Protein AF-A0A960UZH0-F1 (afdb_monomer_lite)

pLDDT: mean 83.38, std 17.62, range [33.91, 98.31]

Structure (mmCIF, N/CA/C/O backbone):
data_AF-A0A960UZH0-F1
#
_entry.id   AF-A0A960UZH0-F1
#
loop_
_atom_site.group_PDB
_atom_site.id
_atom_site.type_symbol
_atom_site.label_atom_id
_atom_site.label_alt_id
_atom_site.label_comp_id
_atom_site.label_asym_id
_atom_site.label_entity_id
_atom_site.label_seq_id
_atom_site.pdbx_PDB_ins_code
_atom_site.Cartn_x
_atom_site.Cartn_y
_atom_site.Cartn_z
_atom_site.occupancy
_atom_site.B_iso_or_equiv
_atom_site.auth_seq_id
_atom_site.auth_comp_id
_atom_site.auth_asym_id
_atom_site.auth_atom_id
_atom_site.pdbx_PDB_model_num
ATOM 1 N N . MET A 1 1 ? 21.613 35.626 23.646 1.00 43.41 1 MET A N 1
ATOM 2 C CA . MET A 1 1 ? 20.799 34.631 24.375 1.00 43.41 1 MET A CA 1
ATOM 3 C C . MET A 1 1 ? 19.806 34.056 23.385 1.00 43.41 1 MET A C 1
ATOM 5 O O . MET A 1 1 ? 18.728 34.607 23.227 1.00 43.41 1 MET A O 1
ATOM 9 N N . THR A 1 2 ? 20.197 33.007 22.668 1.00 41.50 2 THR A N 1
ATOM 10 C CA . THR A 1 2 ? 19.301 32.302 21.746 1.00 41.50 2 THR A CA 1
ATOM 11 C C . THR A 1 2 ? 19.386 30.845 22.151 1.00 41.50 2 THR A C 1
ATOM 13 O O . THR A 1 2 ? 20.437 30.227 22.006 1.00 41.50 2 THR A O 1
ATOM 16 N N . ALA A 1 3 ? 18.339 30.365 22.815 1.00 39.53 3 ALA A N 1
ATOM 17 C CA . ALA A 1 3 ? 18.252 28.991 23.272 1.00 39.53 3 ALA A CA 1
ATOM 18 C C . ALA A 1 3 ? 18.125 28.081 22.046 1.00 39.53 3 ALA A C 1
ATOM 20 O O . ALA A 1 3 ? 17.117 28.118 21.343 1.00 39.53 3 ALA A O 1
ATOM 21 N N . ASP A 1 4 ? 19.175 27.304 21.800 1.00 37.09 4 ASP A N 1
ATOM 22 C CA . ASP A 1 4 ? 19.175 26.156 20.904 1.00 37.09 4 ASP A CA 1
ATOM 23 C C . ASP A 1 4 ? 18.238 25.099 21.507 1.00 37.09 4 ASP A C 1
ATOM 25 O O . ASP A 1 4 ? 18.496 24.553 22.583 1.00 37.09 4 ASP A O 1
ATOM 29 N N . GLN A 1 5 ? 17.070 24.904 20.891 1.00 33.97 5 GLN A N 1
ATOM 30 C CA . GLN A 1 5 ? 16.124 23.883 21.331 1.00 33.97 5 GLN A CA 1
ATOM 31 C C . GLN A 1 5 ? 16.598 22.513 20.833 1.00 33.97 5 GLN A C 1
ATOM 33 O O . GLN A 1 5 ? 16.864 22.357 19.640 1.00 33.97 5 GLN A O 1
ATOM 38 N N . PRO A 1 6 ? 16.655 21.486 21.697 1.00 40.00 6 PRO A N 1
ATOM 39 C CA . PRO A 1 6 ? 17.128 20.177 21.290 1.00 40.00 6 PRO A CA 1
ATOM 40 C C . PRO A 1 6 ? 16.104 19.524 20.357 1.00 40.00 6 PRO A C 1
ATOM 42 O O . PRO A 1 6 ? 14.961 19.260 20.742 1.00 40.00 6 PRO A O 1
ATOM 45 N N . GLN A 1 7 ? 16.531 19.219 19.131 1.00 39.81 7 GLN A N 1
ATOM 46 C CA . GLN A 1 7 ? 15.780 18.359 18.223 1.00 39.81 7 GLN A CA 1
ATOM 47 C C . GLN A 1 7 ? 15.579 16.990 18.887 1.00 39.81 7 GLN A C 1
ATOM 49 O O . GLN A 1 7 ? 16.515 16.208 19.067 1.00 39.81 7 GLN A O 1
ATOM 54 N N . ARG A 1 8 ? 14.336 16.698 19.284 1.00 33.91 8 ARG A N 1
ATOM 55 C CA . ARG A 1 8 ? 13.939 15.396 19.824 1.00 33.91 8 ARG A CA 1
ATOM 56 C C . ARG A 1 8 ? 14.065 14.341 18.724 1.00 33.91 8 ARG A C 1
ATOM 58 O O . ARG A 1 8 ? 13.187 14.226 17.873 1.00 33.91 8 ARG A O 1
ATOM 65 N N . LYS A 1 9 ? 15.132 13.540 18.765 1.00 38.03 9 LYS A N 1
ATOM 66 C CA . LYS A 1 9 ? 15.231 12.292 17.997 1.00 38.03 9 LYS A CA 1
ATOM 67 C C . LYS A 1 9 ? 14.101 11.365 18.456 1.00 38.03 9 LYS A C 1
ATOM 69 O O . LYS A 1 9 ? 14.156 10.826 19.560 1.00 38.03 9 LYS A O 1
ATOM 74 N N . ARG A 1 10 ? 13.048 11.224 17.642 1.00 45.00 10 ARG A N 1
ATOM 75 C CA . ARG A 1 10 ? 12.013 10.200 17.846 1.00 45.00 10 ARG A CA 1
ATOM 76 C C . ARG A 1 10 ? 12.710 8.837 17.805 1.00 45.00 10 ARG A C 1
ATOM 78 O O . ARG A 1 10 ? 13.425 8.548 16.849 1.00 45.00 10 ARG A O 1
ATOM 85 N N . GLY A 1 11 ? 12.567 8.049 18.872 1.00 36.97 11 GLY A N 1
ATOM 86 C CA . GLY A 1 11 ? 13.117 6.695 18.934 1.00 36.97 11 GLY A CA 1
ATOM 87 C C . GLY A 1 11 ? 12.605 5.870 17.755 1.00 36.97 11 GLY A C 1
ATOM 88 O O . GLY A 1 11 ? 11.433 5.978 17.401 1.00 36.97 11 GLY A O 1
ATOM 89 N N . HIS A 1 12 ? 13.487 5.088 17.133 1.00 43.69 12 HIS A N 1
ATOM 90 C CA . HIS A 1 12 ? 13.113 4.114 16.110 1.00 43.69 12 HIS A CA 1
ATOM 91 C C . HIS A 1 12 ? 12.065 3.168 16.723 1.00 43.69 12 HIS A C 1
ATOM 93 O O . HIS A 1 12 ? 12.412 2.322 17.548 1.00 43.69 12 HIS A O 1
ATOM 99 N N . LYS A 1 13 ? 10.779 3.334 16.378 1.00 52.09 13 LYS A N 1
ATOM 100 C CA . LYS A 1 13 ? 9.775 2.291 16.624 1.00 52.09 13 LYS A CA 1
ATOM 101 C C . LYS A 1 13 ? 10.265 1.055 15.867 1.00 52.09 13 LYS A C 1
ATOM 103 O O . LYS A 1 13 ? 10.629 1.157 14.697 1.00 52.09 13 LYS A O 1
ATOM 108 N N . SER A 1 14 ? 10.325 -0.094 16.534 1.00 54.59 14 SER A N 1
ATOM 109 C CA . SER A 1 14 ? 10.592 -1.361 15.857 1.00 54.59 14 SER A CA 1
ATOM 110 C C . SER A 1 14 ? 9.493 -1.584 14.818 1.00 54.59 14 SER A C 1
ATOM 112 O O . SER A 1 14 ? 8.329 -1.712 15.192 1.00 54.59 14 SER A O 1
ATOM 114 N N . SER A 1 15 ? 9.873 -1.583 13.541 1.00 64.31 15 SER A N 1
ATOM 115 C CA . SER A 1 15 ? 9.007 -1.890 12.397 1.00 64.31 15 SER A CA 1
ATOM 116 C C . SER A 1 15 ? 8.200 -3.168 12.659 1.00 64.31 15 SER A C 1
ATOM 118 O O . SER A 1 15 ? 8.762 -4.139 13.181 1.00 64.31 15 SER A O 1
ATOM 120 N N . HIS A 1 16 ? 6.908 -3.189 12.320 1.00 77.56 16 HIS A N 1
ATOM 121 C CA . HIS A 1 16 ? 6.065 -4.373 12.493 1.00 77.56 16 HIS A CA 1
ATOM 122 C C . HIS A 1 16 ? 6.693 -5.616 11.816 1.00 77.56 16 HIS A C 1
ATOM 124 O O . HIS A 1 16 ? 7.330 -5.505 10.766 1.00 77.56 16 HIS A O 1
ATOM 130 N N . PRO A 1 17 ? 6.514 -6.846 12.338 1.00 79.38 17 PRO A N 1
ATOM 131 C CA . PRO A 1 17 ? 7.153 -8.041 11.768 1.00 79.38 17 PRO A CA 1
ATOM 132 C C . PRO A 1 17 ? 6.900 -8.269 10.265 1.00 79.38 17 PRO A C 1
ATOM 134 O O . PRO A 1 17 ? 7.726 -8.895 9.590 1.00 79.38 17 PRO A O 1
ATOM 137 N N . LEU A 1 18 ? 5.785 -7.742 9.747 1.00 86.94 18 LEU A N 1
ATOM 138 C CA . LEU A 1 18 ? 5.340 -7.856 8.353 1.00 86.94 18 LEU A CA 1
ATOM 139 C C . LEU A 1 18 ? 5.730 -6.667 7.452 1.00 86.94 18 LEU A C 1
ATOM 141 O O . LEU A 1 18 ? 5.436 -6.716 6.260 1.00 86.94 18 LEU A O 1
ATOM 145 N N . SER A 1 19 ? 6.426 -5.634 7.948 1.00 86.94 19 SER A N 1
ATOM 146 C CA . SER A 1 19 ? 6.773 -4.449 7.135 1.00 86.94 19 SER A CA 1
ATOM 147 C C . SER A 1 19 ? 7.547 -4.812 5.867 1.00 86.94 19 SER A C 1
ATOM 149 O O . SER A 1 19 ? 7.258 -4.303 4.788 1.00 86.94 19 SER A O 1
ATOM 151 N N . HIS A 1 20 ? 8.487 -5.756 5.970 1.00 88.94 20 HIS A N 1
ATOM 152 C CA . HIS A 1 20 ? 9.263 -6.201 4.812 1.00 88.94 20 HIS A CA 1
ATOM 153 C C . HIS A 1 20 ? 8.398 -6.932 3.770 1.00 88.94 20 HIS A C 1
ATOM 155 O O . HIS A 1 20 ? 8.618 -6.790 2.571 1.00 88.94 20 HIS A O 1
ATOM 161 N N . ALA A 1 21 ? 7.362 -7.661 4.204 1.00 91.62 21 ALA A N 1
ATOM 162 C CA . ALA A 1 21 ? 6.420 -8.299 3.288 1.00 91.62 21 ALA A CA 1
ATOM 163 C C . ALA A 1 21 ? 5.577 -7.259 2.527 1.00 91.62 21 ALA A C 1
ATOM 165 O O . ALA A 1 21 ? 5.408 -7.384 1.314 1.00 91.62 21 ALA A O 1
ATOM 166 N N . ARG A 1 22 ? 5.114 -6.201 3.210 1.00 94.38 22 ARG A N 1
ATOM 167 C CA . ARG A 1 22 ? 4.388 -5.074 2.590 1.00 94.38 22 ARG A CA 1
ATOM 168 C C . ARG A 1 22 ? 5.249 -4.323 1.580 1.00 94.38 22 ARG A C 1
ATOM 170 O O . ARG A 1 22 ? 4.782 -3.991 0.494 1.00 94.38 22 ARG A O 1
ATOM 177 N N . GLU A 1 23 ? 6.521 -4.109 1.907 1.00 93.38 23 GLU A N 1
ATOM 178 C CA . GLU A 1 23 ? 7.495 -3.490 1.005 1.00 93.38 23 GLU A CA 1
ATOM 179 C C . GLU A 1 23 ? 7.655 -4.292 -0.295 1.00 93.38 23 GLU A C 1
ATOM 181 O O . GLU A 1 23 ? 7.555 -3.732 -1.388 1.00 93.38 23 GLU A O 1
ATOM 186 N N . ILE A 1 24 ? 7.826 -5.613 -0.194 1.00 92.12 24 ILE A N 1
ATOM 187 C CA . ILE A 1 24 ? 7.939 -6.496 -1.363 1.00 92.12 24 ILE A CA 1
ATOM 188 C C . ILE A 1 24 ? 6.629 -6.556 -2.158 1.00 92.12 24 ILE A C 1
ATOM 190 O O . ILE A 1 24 ? 6.657 -6.546 -3.395 1.00 92.12 24 ILE A O 1
ATOM 194 N N . ALA A 1 25 ? 5.477 -6.566 -1.483 1.00 94.25 25 ALA A N 1
ATOM 195 C CA . ALA A 1 25 ? 4.178 -6.524 -2.146 1.00 94.25 25 ALA A CA 1
ATOM 196 C C . ALA A 1 25 ? 3.993 -5.228 -2.950 1.00 94.25 25 ALA A C 1
ATOM 198 O O . ALA A 1 25 ? 3.618 -5.272 -4.125 1.00 94.25 25 ALA A O 1
ATOM 199 N N . MET A 1 26 ? 4.342 -4.083 -2.359 1.00 95.12 26 MET A N 1
ATOM 200 C CA . MET A 1 26 ? 4.327 -2.789 -3.036 1.00 95.12 26 MET A CA 1
ATOM 201 C C . MET A 1 26 ? 5.225 -2.801 -4.276 1.00 95.12 26 MET A C 1
ATOM 203 O O . MET A 1 26 ? 4.768 -2.428 -5.358 1.00 95.12 26 MET A O 1
ATOM 207 N N . GLN A 1 27 ? 6.474 -3.265 -4.152 1.00 92.19 27 GLN A N 1
ATOM 208 C CA . GLN A 1 27 ? 7.415 -3.270 -5.276 1.00 92.19 27 GLN A CA 1
ATOM 209 C C . GLN A 1 27 ? 6.877 -4.121 -6.427 1.00 92.19 27 GLN A C 1
ATOM 211 O O . GLN A 1 27 ? 6.943 -3.724 -7.588 1.00 92.19 27 GLN A O 1
ATOM 216 N N . SER A 1 28 ? 6.286 -5.267 -6.099 1.00 92.25 28 SER A N 1
ATOM 217 C CA . SER A 1 28 ? 5.689 -6.194 -7.061 1.00 92.25 28 SER A CA 1
ATOM 218 C C . SER A 1 28 ? 4.509 -5.574 -7.809 1.00 92.25 28 SER A C 1
ATOM 220 O O . SER A 1 28 ? 4.476 -5.596 -9.039 1.00 92.25 28 SER A O 1
ATOM 222 N N . LEU A 1 29 ? 3.573 -4.956 -7.086 1.00 93.19 29 LEU A N 1
ATOM 223 C CA . LEU A 1 29 ? 2.421 -4.265 -7.671 1.00 93.19 29 LEU A CA 1
ATOM 224 C C . LEU A 1 29 ? 2.843 -3.065 -8.531 1.00 93.19 29 LEU A C 1
ATOM 226 O O . LEU A 1 29 ? 2.283 -2.847 -9.605 1.00 93.19 29 LEU A O 1
ATOM 230 N N . TYR A 1 30 ? 3.881 -2.335 -8.118 1.00 91.31 30 TYR A N 1
ATOM 231 C CA . TYR A 1 30 ? 4.458 -1.259 -8.920 1.00 91.31 30 TYR A CA 1
ATOM 232 C C . TYR A 1 30 ? 5.015 -1.776 -10.257 1.00 91.31 30 TYR A C 1
ATOM 234 O O . TYR A 1 30 ? 4.777 -1.166 -11.302 1.00 91.31 30 TYR A O 1
ATOM 242 N N . GLN A 1 31 ? 5.714 -2.921 -10.261 1.00 88.81 31 GLN A N 1
ATOM 243 C CA . GLN A 1 31 ? 6.199 -3.537 -11.504 1.00 88.81 31 GLN A CA 1
ATOM 244 C C . GLN A 1 31 ? 5.047 -3.972 -12.422 1.00 88.81 31 GLN A C 1
ATOM 246 O O . GLN A 1 31 ? 5.154 -3.796 -13.636 1.00 88.81 31 GLN A O 1
ATOM 251 N N . LEU A 1 32 ? 3.949 -4.499 -11.866 1.00 89.12 32 LEU A N 1
ATOM 252 C CA . LEU A 1 32 ? 2.754 -4.843 -12.646 1.00 89.12 32 LEU A CA 1
ATOM 253 C C . LEU A 1 32 ? 2.153 -3.614 -13.333 1.00 89.12 32 LEU A C 1
ATOM 255 O O . LEU A 1 32 ? 1.780 -3.688 -14.501 1.00 89.12 32 LEU A O 1
ATOM 259 N N . GLU A 1 33 ? 2.084 -2.478 -12.633 1.00 87.62 33 GLU A N 1
ATOM 260 C CA . GLU A 1 33 ? 1.471 -1.263 -13.175 1.00 87.62 33 GLU A CA 1
ATOM 261 C C . GLU A 1 33 ? 2.372 -0.531 -14.182 1.00 87.62 33 GLU A C 1
ATOM 263 O O . GLU A 1 33 ? 1.882 -0.100 -15.222 1.00 87.62 33 GLU A O 1
ATOM 268 N N . ILE A 1 34 ? 3.675 -0.402 -13.909 1.00 86.69 34 ILE A N 1
ATOM 269 C CA . ILE A 1 34 ? 4.594 0.367 -14.768 1.00 86.69 34 ILE A CA 1
ATOM 270 C C . ILE A 1 34 ? 5.107 -0.437 -15.956 1.00 86.69 34 ILE A C 1
ATOM 272 O O . ILE A 1 34 ? 5.171 0.080 -17.069 1.00 86.69 34 ILE A O 1
ATOM 276 N N . LYS A 1 35 ? 5.529 -1.683 -15.727 1.00 76.12 35 LYS A N 1
ATOM 277 C CA . LYS A 1 35 ? 6.182 -2.491 -16.765 1.00 76.12 35 LYS A CA 1
ATOM 278 C C . LYS A 1 35 ? 5.211 -3.390 -17.523 1.00 76.12 35 LYS A C 1
ATOM 280 O O . LYS A 1 35 ? 5.646 -4.119 -18.408 1.00 76.12 35 LYS A O 1
ATOM 285 N N . ALA A 1 36 ? 3.922 -3.349 -17.170 1.00 74.31 36 ALA A N 1
ATOM 286 C CA . ALA A 1 36 ? 2.881 -4.207 -17.731 1.00 74.31 36 ALA A CA 1
ATOM 287 C C . ALA A 1 36 ? 3.253 -5.705 -17.699 1.00 74.31 36 ALA A C 1
ATOM 289 O O . ALA A 1 36 ? 2.860 -6.474 -18.578 1.00 74.31 36 ALA A O 1
ATOM 290 N N . HIS A 1 37 ? 4.028 -6.119 -16.688 1.00 80.50 37 HIS A N 1
ATOM 291 C CA . HIS A 1 37 ? 4.358 -7.525 -16.482 1.00 80.50 37 HIS A CA 1
ATOM 292 C C . HIS A 1 37 ? 3.098 -8.333 -16.185 1.00 80.50 37 HIS A C 1
ATOM 294 O O . HIS A 1 37 ? 2.132 -7.838 -15.600 1.00 80.50 37 HIS A O 1
ATOM 300 N N . LYS A 1 38 ? 3.129 -9.617 -16.541 1.00 85.62 38 LYS A N 1
ATOM 301 C CA . LYS A 1 38 ? 2.091 -10.551 -16.103 1.00 85.62 38 LYS A CA 1
ATOM 302 C C . LYS A 1 38 ? 2.298 -10.898 -14.632 1.00 85.62 38 LYS A C 1
ATOM 304 O O . LYS A 1 38 ? 3.432 -11.020 -14.173 1.00 85.62 38 LYS A O 1
ATOM 309 N N . MET A 1 39 ? 1.199 -11.134 -13.918 1.00 85.69 39 MET A N 1
ATOM 310 C CA . MET A 1 39 ? 1.218 -11.559 -12.512 1.00 85.69 39 MET A CA 1
ATOM 311 C C . MET A 1 39 ? 2.191 -12.724 -12.272 1.00 85.69 39 MET A C 1
ATOM 313 O O . MET A 1 39 ? 3.045 -12.650 -11.391 1.00 85.69 39 MET A O 1
ATOM 317 N N . ASP A 1 40 ? 2.129 -13.754 -13.117 1.00 84.88 40 ASP A N 1
ATOM 318 C CA . ASP A 1 40 ? 2.988 -14.937 -13.004 1.00 84.88 40 ASP A CA 1
ATOM 319 C C . ASP A 1 40 ? 4.479 -14.633 -13.171 1.00 84.88 40 ASP A C 1
ATOM 321 O O . ASP A 1 40 ? 5.310 -15.322 -12.586 1.00 84.88 40 ASP A O 1
ATOM 325 N N . GLU A 1 41 ? 4.837 -13.620 -13.963 1.00 84.44 41 GLU A N 1
ATOM 326 C CA . GLU A 1 41 ? 6.231 -13.192 -14.116 1.00 84.44 41 GLU A CA 1
ATOM 327 C C . GLU A 1 41 ? 6.713 -12.519 -12.832 1.00 84.44 41 GLU A C 1
ATOM 329 O O . GLU A 1 41 ? 7.778 -12.860 -12.318 1.00 84.44 41 GLU A O 1
ATOM 334 N N . VAL A 1 42 ? 5.890 -11.631 -12.266 1.00 83.88 42 VAL A N 1
ATOM 335 C CA . VAL A 1 42 ? 6.234 -10.891 -11.049 1.00 83.88 42 VAL A CA 1
ATOM 336 C C . VAL A 1 42 ? 6.407 -11.813 -9.848 1.00 83.88 42 VAL A C 1
ATOM 338 O O . VAL A 1 42 ? 7.383 -11.693 -9.109 1.00 83.88 42 VAL A O 1
ATOM 341 N N . LEU A 1 43 ? 5.514 -12.790 -9.687 1.00 81.50 43 LEU A N 1
ATOM 342 C CA . LEU A 1 43 ? 5.585 -13.758 -8.589 1.00 81.50 43 LEU A CA 1
ATOM 343 C C . LEU A 1 43 ? 6.780 -14.723 -8.702 1.00 81.50 43 LEU A C 1
ATOM 345 O O . LEU A 1 43 ? 7.154 -15.359 -7.714 1.00 81.50 43 LEU A O 1
ATOM 349 N N . ARG A 1 44 ? 7.395 -14.836 -9.886 1.00 81.81 44 ARG A N 1
ATOM 350 C CA . ARG A 1 44 ? 8.595 -15.654 -10.126 1.00 81.81 44 ARG A CA 1
ATOM 351 C C . ARG A 1 44 ? 9.901 -14.891 -9.925 1.00 81.81 44 ARG A C 1
ATOM 353 O O . ARG A 1 44 ? 10.962 -15.512 -9.982 1.00 81.81 44 ARG A O 1
ATOM 360 N N . PHE A 1 45 ? 9.863 -13.579 -9.694 1.00 78.62 45 PHE A N 1
ATOM 361 C CA . PHE A 1 45 ? 11.087 -12.806 -9.531 1.00 78.62 45 PHE A CA 1
ATOM 362 C C . PHE A 1 45 ? 11.892 -13.227 -8.297 1.00 78.62 45 PHE A C 1
ATOM 364 O O . PHE A 1 45 ? 11.355 -13.555 -7.238 1.00 78.62 45 PHE A O 1
ATOM 371 N N . GLY A 1 46 ? 13.220 -13.218 -8.451 1.00 67.00 46 GLY A N 1
ATOM 372 C CA . GLY A 1 46 ? 14.159 -13.675 -7.426 1.00 67.00 46 GLY A CA 1
ATOM 373 C C . GLY A 1 46 ? 14.068 -12.873 -6.130 1.00 67.00 46 GLY A C 1
ATOM 374 O O . GLY A 1 46 ? 14.105 -13.468 -5.062 1.00 67.00 46 GLY A O 1
ATOM 375 N N . TRP A 1 47 ? 13.837 -11.560 -6.209 1.00 69.44 47 TRP A N 1
ATOM 376 C CA . TRP A 1 47 ? 13.719 -10.686 -5.034 1.00 69.44 47 TRP A CA 1
ATOM 377 C C . TRP A 1 47 ? 12.479 -10.962 -4.177 1.00 69.44 47 TRP A C 1
ATOM 379 O O . TRP A 1 47 ? 12.460 -10.622 -3.004 1.00 69.44 47 TRP A O 1
ATOM 389 N N . LEU A 1 48 ? 11.445 -11.604 -4.734 1.00 70.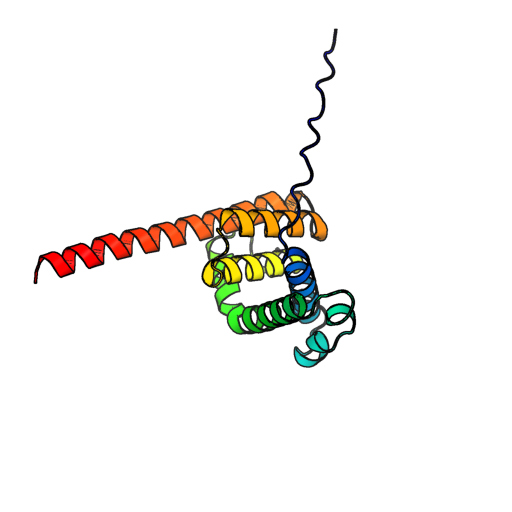25 48 LEU A N 1
ATOM 390 C CA . LEU A 1 48 ? 10.292 -12.055 -3.950 1.00 70.25 48 LEU A CA 1
ATOM 391 C C . LEU A 1 48 ? 10.623 -13.309 -3.123 1.00 70.25 48 LEU A C 1
ATOM 393 O O . LEU A 1 48 ? 9.883 -13.687 -2.219 1.00 70.25 48 LEU A O 1
ATOM 397 N N . ASN A 1 49 ? 11.707 -13.997 -3.491 1.00 66.69 49 ASN A N 1
ATOM 398 C CA . ASN A 1 49 ? 12.131 -15.280 -2.944 1.00 66.69 49 ASN A CA 1
ATOM 399 C C . ASN A 1 49 ? 13.439 -15.198 -2.144 1.00 66.69 49 ASN A C 1
ATOM 401 O O . ASN A 1 49 ? 13.734 -16.136 -1.406 1.00 66.69 49 ASN A O 1
ATOM 405 N N . GLN A 1 50 ? 14.203 -14.118 -2.300 1.00 65.94 50 GLN A N 1
ATOM 406 C CA . GLN A 1 50 ? 15.440 -13.838 -1.579 1.00 65.94 50 GLN A CA 1
ATOM 407 C C . GLN A 1 50 ? 15.119 -13.038 -0.307 1.00 65.94 50 GLN A C 1
ATOM 409 O O . GLN A 1 50 ? 14.238 -12.185 -0.315 1.00 65.94 50 GLN A O 1
ATOM 414 N N . ASP A 1 51 ? 15.806 -13.359 0.790 1.00 68.50 51 ASP A N 1
ATOM 415 C CA . ASP A 1 51 ? 15.824 -12.602 2.056 1.00 68.50 51 ASP A CA 1
ATOM 416 C C . ASP A 1 51 ? 14.514 -12.521 2.872 1.00 68.50 51 ASP A C 1
ATOM 418 O O . ASP A 1 51 ? 14.435 -11.802 3.870 1.00 68.50 51 ASP A O 1
ATOM 422 N N . LEU A 1 52 ? 13.500 -13.322 2.526 1.00 76.12 52 LEU A N 1
ATOM 423 C CA . LEU A 1 52 ? 12.251 -13.443 3.284 1.00 76.12 52 LEU A CA 1
ATOM 424 C C . LEU A 1 52 ? 12.071 -14.838 3.890 1.00 76.12 52 LEU A C 1
ATOM 426 O O . LEU A 1 52 ? 12.105 -15.851 3.188 1.00 76.12 52 LEU A O 1
ATOM 430 N N . GLU A 1 53 ? 11.747 -14.870 5.184 1.00 86.81 53 GLU A N 1
ATOM 431 C CA . GLU A 1 53 ? 11.182 -16.055 5.835 1.00 86.81 53 GLU A CA 1
ATOM 432 C C . GLU A 1 53 ? 9.925 -16.540 5.083 1.00 86.81 53 GLU A C 1
ATOM 434 O O . GLU A 1 53 ? 9.130 -15.699 4.636 1.00 86.81 53 GLU A O 1
ATOM 439 N N . PRO A 1 54 ? 9.684 -17.863 4.973 1.00 86.44 54 PRO A N 1
ATOM 440 C CA . PRO A 1 54 ? 8.591 -18.418 4.172 1.00 86.44 54 PRO A CA 1
ATOM 441 C C . PRO A 1 54 ? 7.225 -17.771 4.429 1.00 86.44 54 PRO A C 1
ATOM 443 O O . PRO A 1 54 ? 6.565 -17.362 3.480 1.00 86.44 54 PRO A O 1
ATOM 446 N N . ALA A 1 55 ? 6.852 -17.570 5.697 1.00 87.69 55 ALA A N 1
ATOM 447 C CA . ALA A 1 55 ? 5.571 -16.963 6.065 1.00 87.69 55 ALA A CA 1
ATOM 448 C C . ALA A 1 55 ? 5.422 -15.514 5.565 1.00 87.69 55 ALA A C 1
ATOM 450 O O . ALA A 1 55 ? 4.357 -15.119 5.094 1.00 87.69 55 ALA A O 1
ATOM 451 N N . LYS A 1 56 ? 6.495 -14.713 5.619 1.00 88.81 56 LYS A N 1
ATOM 452 C CA . LYS A 1 56 ? 6.471 -13.322 5.137 1.00 88.81 56 LYS A CA 1
ATOM 453 C C . LYS A 1 56 ? 6.367 -13.266 3.618 1.00 88.81 56 LYS A C 1
ATOM 455 O O . LYS A 1 56 ? 5.684 -12.403 3.074 1.00 88.81 56 LYS A O 1
ATOM 460 N N . ARG A 1 57 ? 7.027 -14.200 2.934 1.00 89.06 57 ARG A N 1
ATOM 461 C CA . ARG A 1 57 ? 6.922 -14.355 1.483 1.00 89.06 57 ARG A CA 1
ATOM 462 C C . ARG A 1 57 ? 5.512 -14.754 1.062 1.00 89.06 57 ARG A C 1
ATOM 464 O O . ARG A 1 57 ? 4.991 -14.183 0.109 1.00 89.06 57 ARG A O 1
ATOM 471 N N . ASP A 1 58 ? 4.896 -15.699 1.762 1.00 90.56 58 ASP A N 1
ATOM 472 C CA . ASP A 1 58 ? 3.531 -16.134 1.461 1.00 90.56 58 ASP A CA 1
ATOM 473 C C . ASP A 1 58 ? 2.533 -14.995 1.692 1.00 90.56 58 ASP A C 1
ATOM 475 O O . ASP A 1 58 ? 1.677 -14.746 0.844 1.00 90.56 58 ASP A O 1
ATOM 479 N N . TYR A 1 59 ? 2.723 -14.212 2.758 1.00 92.19 59 TYR A N 1
ATOM 480 C CA . TYR A 1 59 ? 1.937 -13.004 3.005 1.00 92.19 59 TYR A CA 1
ATOM 481 C C . TYR A 1 59 ? 2.128 -11.935 1.916 1.00 92.19 59 TYR A C 1
ATOM 483 O O . TYR A 1 59 ? 1.154 -11.382 1.411 1.00 92.19 59 TYR A O 1
ATOM 491 N N . ALA A 1 60 ? 3.363 -11.684 1.468 1.00 92.50 60 ALA A N 1
ATOM 492 C CA . ALA A 1 60 ? 3.615 -10.761 0.361 1.00 92.50 60 ALA A CA 1
ATOM 493 C C . ALA A 1 60 ? 2.912 -11.217 -0.932 1.00 92.50 60 ALA A C 1
ATOM 495 O O . ALA A 1 60 ? 2.287 -10.407 -1.615 1.00 92.50 60 ALA A O 1
ATOM 496 N N . ARG A 1 61 ? 2.963 -12.518 -1.259 1.00 92.56 61 ARG A N 1
ATOM 497 C CA . ARG A 1 61 ? 2.250 -13.087 -2.420 1.00 92.56 61 ARG A CA 1
ATOM 498 C C . ARG A 1 61 ? 0.743 -12.918 -2.293 1.00 92.56 61 ARG A C 1
ATOM 500 O O . ARG A 1 61 ? 0.105 -12.523 -3.267 1.00 92.56 61 ARG A O 1
ATOM 507 N N . TYR A 1 62 ? 0.203 -13.190 -1.107 1.00 94.25 62 TYR A N 1
ATOM 508 C CA . TYR A 1 62 ? -1.207 -12.992 -0.800 1.00 94.25 62 TYR A CA 1
ATOM 509 C C . TYR A 1 62 ? -1.628 -11.543 -1.069 1.00 94.25 62 TYR A C 1
ATOM 511 O O . TYR A 1 62 ? -2.538 -11.320 -1.866 1.00 94.25 62 TYR A O 1
ATOM 519 N N . LEU A 1 63 ? -0.905 -10.560 -0.519 1.00 95.69 63 LEU A N 1
ATOM 520 C CA . LEU A 1 63 ? -1.188 -9.140 -0.747 1.00 95.69 63 LEU A CA 1
ATOM 521 C C . LEU A 1 63 ? -1.170 -8.777 -2.236 1.00 95.69 63 LEU A C 1
ATOM 523 O O . LEU A 1 63 ? -2.103 -8.146 -2.728 1.00 95.69 63 LEU A O 1
ATOM 527 N N . VAL A 1 64 ? -0.145 -9.205 -2.980 1.00 94.81 64 VAL A N 1
ATOM 528 C CA . VAL A 1 64 ? -0.033 -8.916 -4.421 1.00 94.81 64 VAL A CA 1
ATOM 529 C C . VAL A 1 64 ? -1.229 -9.474 -5.193 1.00 94.81 64 VAL A C 1
ATOM 531 O O . VAL A 1 64 ? -1.811 -8.779 -6.027 1.00 94.81 64 VAL A O 1
ATOM 534 N N . GLN A 1 65 ? -1.609 -10.722 -4.919 1.00 94.62 65 GLN A N 1
ATOM 535 C CA . GLN A 1 65 ? -2.726 -11.376 -5.594 1.00 94.62 65 GLN A CA 1
ATOM 536 C C . GLN A 1 65 ? -4.051 -10.689 -5.267 1.00 94.62 65 GLN A C 1
ATOM 538 O O . GLN A 1 65 ? -4.785 -10.317 -6.185 1.00 94.62 65 GLN A O 1
ATOM 543 N N . GLN A 1 66 ? -4.335 -10.482 -3.981 1.00 97.25 66 GLN A N 1
ATOM 544 C CA . GLN A 1 66 ? -5.611 -9.936 -3.536 1.00 97.25 66 GLN A CA 1
ATOM 545 C C . GLN A 1 66 ? -5.789 -8.475 -3.937 1.00 97.25 66 GLN A C 1
ATOM 547 O O . GLN A 1 66 ? -6.846 -8.106 -4.447 1.00 97.25 66 GLN A O 1
ATOM 552 N N . VAL A 1 67 ? -4.754 -7.643 -3.805 1.00 97.00 67 VAL A N 1
ATOM 553 C CA . VAL A 1 67 ? -4.832 -6.242 -4.234 1.00 97.00 67 VAL A CA 1
ATOM 554 C C . VAL A 1 67 ? -5.017 -6.134 -5.743 1.00 97.00 67 VAL A C 1
ATOM 556 O O . VAL A 1 67 ? -5.804 -5.312 -6.208 1.00 97.00 67 VAL A O 1
ATOM 559 N N . ASN A 1 68 ? -4.342 -6.974 -6.532 1.00 95.00 68 ASN A N 1
ATOM 560 C CA . ASN A 1 68 ? -4.531 -6.964 -7.980 1.00 95.00 68 ASN A CA 1
ATOM 561 C C . ASN A 1 68 ? -5.939 -7.430 -8.387 1.00 95.00 68 ASN A C 1
ATOM 563 O O . ASN A 1 68 ? -6.534 -6.840 -9.286 1.00 95.00 68 ASN A O 1
ATOM 567 N N . GLN A 1 69 ? -6.485 -8.452 -7.719 1.00 96.00 69 GLN 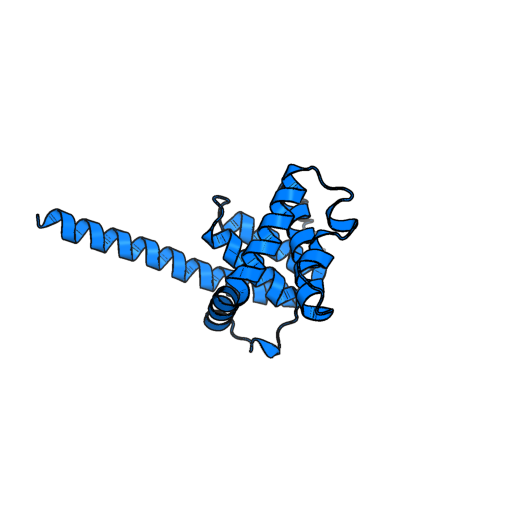A N 1
ATOM 568 C CA . GLN A 1 69 ? -7.856 -8.929 -7.947 1.00 96.00 69 GLN A CA 1
ATOM 569 C C . GLN A 1 69 ? -8.901 -7.864 -7.588 1.00 96.00 69 GLN A C 1
ATOM 571 O O . GLN A 1 69 ? -9.863 -7.673 -8.328 1.00 96.00 69 GLN A O 1
ATOM 576 N N . ASN A 1 70 ? -8.678 -7.118 -6.504 1.00 96.88 70 ASN A N 1
ATOM 577 C CA . ASN A 1 70 ? -9.604 -6.102 -5.998 1.00 96.88 70 ASN A CA 1
ATOM 578 C C . ASN A 1 70 ? -9.297 -4.680 -6.496 1.00 96.88 70 ASN A C 1
ATOM 580 O O . ASN A 1 70 ? -9.913 -3.716 -6.040 1.00 96.88 70 ASN A O 1
ATOM 584 N N . ARG A 1 71 ? -8.371 -4.523 -7.452 1.00 95.19 71 ARG A N 1
ATOM 585 C CA . ARG A 1 71 ? -7.834 -3.221 -7.885 1.00 95.19 71 ARG A CA 1
ATOM 586 C C . ARG A 1 71 ? -8.920 -2.196 -8.206 1.00 95.19 71 ARG A C 1
ATOM 588 O O . ARG A 1 71 ? -8.820 -1.054 -7.777 1.00 95.19 71 ARG A O 1
ATOM 595 N N . GLY A 1 72 ? -9.955 -2.600 -8.944 1.00 95.94 72 GLY A N 1
ATOM 596 C CA . GLY A 1 72 ? -11.053 -1.708 -9.325 1.00 95.94 72 GLY A CA 1
ATOM 597 C C . GLY A 1 72 ? -11.833 -1.165 -8.124 1.00 95.94 72 GLY A C 1
ATOM 598 O O . GLY A 1 72 ? -12.078 0.037 -8.055 1.00 95.94 72 GLY A O 1
ATOM 599 N N . ALA A 1 73 ? -12.174 -2.028 -7.163 1.00 97.06 73 ALA A N 1
ATOM 600 C CA . ALA A 1 73 ? -12.891 -1.635 -5.950 1.00 97.06 73 ALA A CA 1
ATOM 601 C C . ALA A 1 73 ? -12.028 -0.732 -5.055 1.00 97.06 73 ALA A C 1
ATOM 603 O O . ALA A 1 73 ? -12.490 0.312 -4.597 1.00 97.06 73 ALA A O 1
ATOM 604 N N . LEU A 1 74 ? -10.749 -1.080 -4.889 1.00 97.50 74 LEU A N 1
ATOM 605 C CA . LEU A 1 74 ? -9.788 -0.272 -4.135 1.00 97.50 74 LEU A CA 1
ATOM 606 C C . LEU A 1 74 ? -9.589 1.109 -4.779 1.00 97.50 74 LEU A C 1
ATOM 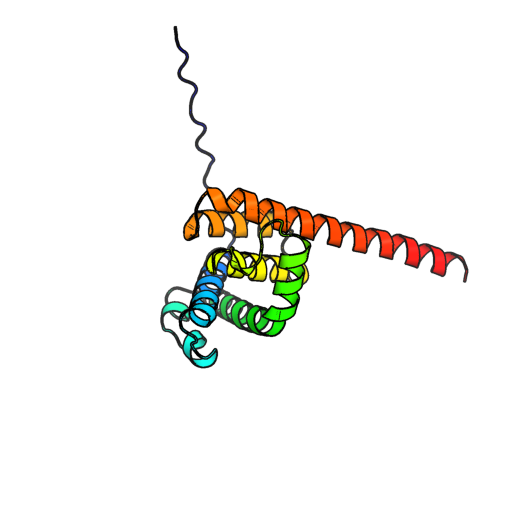608 O O . LEU A 1 74 ? -9.536 2.118 -4.084 1.00 97.50 74 LEU A O 1
ATOM 612 N N . ASP A 1 75 ? -9.550 1.186 -6.111 1.00 96.88 75 ASP A N 1
ATOM 613 C CA . ASP A 1 75 ? -9.422 2.458 -6.827 1.00 96.88 75 ASP A CA 1
ATOM 614 C C . ASP A 1 75 ? -10.646 3.354 -6.657 1.00 96.88 75 ASP A C 1
ATOM 616 O O . ASP A 1 75 ? -10.504 4.576 -6.607 1.00 96.88 75 ASP A O 1
ATOM 620 N N . VAL A 1 76 ? -11.842 2.768 -6.572 1.00 96.25 76 VAL A N 1
ATOM 621 C CA . VAL A 1 76 ? -13.066 3.507 -6.244 1.00 96.25 76 VAL A CA 1
ATOM 622 C C . VAL A 1 76 ? -12.990 4.042 -4.818 1.00 96.25 76 VAL A C 1
ATOM 624 O O . VAL A 1 76 ? -13.175 5.243 -4.636 1.00 96.25 76 VAL A O 1
ATOM 627 N N . ALA A 1 77 ? -12.631 3.206 -3.839 1.00 95.81 77 ALA A N 1
ATOM 628 C CA . ALA A 1 77 ? -12.480 3.634 -2.447 1.00 95.81 77 ALA A CA 1
ATOM 629 C C . ALA A 1 77 ? -11.482 4.800 -2.316 1.00 95.81 77 ALA A C 1
ATOM 631 O O . ALA A 1 77 ? -11.788 5.825 -1.711 1.00 95.81 77 ALA A O 1
ATOM 632 N N . ILE A 1 78 ? -10.323 4.712 -2.977 1.00 96.62 78 ILE A N 1
ATOM 633 C CA . ILE A 1 78 ? -9.332 5.800 -2.989 1.00 96.62 78 ILE A CA 1
ATOM 634 C C . ILE A 1 78 ? -9.927 7.085 -3.570 1.00 96.62 78 ILE A C 1
ATOM 636 O O . ILE A 1 78 ? -9.748 8.156 -2.996 1.00 96.62 78 ILE A O 1
ATOM 640 N N . LYS A 1 79 ? -10.630 7.005 -4.706 1.00 95.75 79 LYS A N 1
ATOM 641 C CA . LYS A 1 79 ? -11.206 8.182 -5.381 1.00 95.75 79 LYS A CA 1
ATOM 642 C C . LYS A 1 79 ? -12.264 8.894 -4.546 1.00 95.75 79 LYS A C 1
ATOM 644 O O . LYS A 1 79 ? -12.369 10.108 -4.662 1.00 95.75 79 LYS A O 1
ATOM 649 N N . VAL A 1 80 ? -13.032 8.160 -3.741 1.00 95.38 80 VAL A N 1
ATOM 650 C CA . VAL A 1 80 ? -14.071 8.737 -2.874 1.00 95.38 80 VAL A CA 1
ATOM 651 C C . VAL A 1 80 ? -13.453 9.612 -1.781 1.00 95.38 80 VAL A C 1
ATOM 653 O O . VAL A 1 80 ? -13.967 10.691 -1.499 1.00 95.38 80 VAL A O 1
ATOM 656 N N . HIS A 1 81 ? -12.325 9.192 -1.202 1.00 95.12 81 HIS A N 1
ATOM 657 C CA . HIS A 1 81 ? -11.710 9.906 -0.075 1.00 95.12 81 HIS A CA 1
ATOM 658 C C . HIS A 1 81 ? -10.567 10.847 -0.474 1.00 95.12 81 HIS A C 1
ATOM 660 O O . HIS A 1 81 ? -10.174 11.721 0.303 1.00 95.12 81 HIS A O 1
ATOM 666 N N . ALA A 1 82 ? -10.006 10.691 -1.672 1.00 93.12 82 ALA A N 1
ATOM 667 C CA . ALA A 1 82 ? -8.921 11.532 -2.145 1.00 93.12 82 ALA A CA 1
ATOM 668 C C . ALA A 1 82 ? -9.415 12.874 -2.691 1.00 93.12 82 ALA A C 1
ATOM 670 O O . ALA A 1 82 ? -10.302 12.951 -3.535 1.00 93.12 82 ALA A O 1
ATOM 671 N N . ARG A 1 83 ? -8.742 13.951 -2.276 1.00 87.69 83 ARG A N 1
ATOM 672 C CA . ARG A 1 83 ? -8.955 15.297 -2.836 1.00 87.69 83 ARG A CA 1
ATOM 673 C C . ARG A 1 83 ? -8.266 15.505 -4.185 1.00 87.69 83 ARG A C 1
ATOM 675 O O . ARG A 1 83 ? -8.651 16.391 -4.938 1.00 87.69 83 ARG A O 1
ATOM 682 N N . LEU A 1 84 ? -7.222 14.725 -4.464 1.00 87.19 84 LEU A N 1
ATOM 683 C CA . LEU A 1 84 ? -6.453 14.798 -5.703 1.00 87.19 84 LEU A CA 1
ATOM 684 C C . LEU A 1 84 ? -7.081 13.895 -6.768 1.00 87.19 84 LEU A C 1
ATOM 686 O O . LEU A 1 84 ? -7.544 12.795 -6.458 1.00 87.19 84 LEU A O 1
ATOM 690 N N . HIS A 1 85 ? -7.035 14.308 -8.038 1.00 87.62 85 HIS A N 1
ATOM 691 C CA . HIS A 1 85 ? -7.441 13.419 -9.121 1.00 87.62 85 HIS A CA 1
ATOM 692 C C . HIS A 1 85 ? -6.543 12.181 -9.170 1.00 87.62 85 HIS A C 1
ATOM 694 O O . HIS A 1 85 ? -5.318 12.261 -9.133 1.00 87.62 85 HIS A O 1
ATOM 700 N N . TYR A 1 86 ? -7.168 11.020 -9.336 1.00 85.06 86 TYR A N 1
ATOM 701 C CA . TYR A 1 86 ? -6.486 9.726 -9.354 1.00 85.06 86 TYR A CA 1
ATOM 702 C C . TYR A 1 86 ? -5.322 9.644 -10.358 1.00 85.06 86 TYR A C 1
ATOM 704 O O . TYR A 1 86 ? -4.280 9.055 -10.071 1.00 85.06 86 TYR A O 1
ATOM 712 N N . SER A 1 87 ? -5.472 10.268 -11.530 1.00 87.19 87 SER A N 1
ATOM 713 C CA . SER A 1 87 ? -4.443 10.316 -12.577 1.00 87.19 87 SER A CA 1
ATOM 714 C C . SER A 1 87 ? -3.209 11.140 -12.199 1.00 87.19 87 SER A C 1
ATOM 716 O O . SER A 1 87 ? -2.151 10.920 -12.777 1.00 87.19 87 SER A O 1
ATOM 718 N N . GLN A 1 88 ? -3.327 12.060 -11.239 1.00 90.94 88 GLN A N 1
ATOM 719 C CA . GLN A 1 88 ? -2.235 12.923 -10.777 1.00 90.94 88 GLN A CA 1
ATOM 720 C C . GLN A 1 88 ? -1.412 12.280 -9.654 1.00 90.94 88 GLN A C 1
ATOM 722 O O . GLN A 1 88 ? -0.318 12.746 -9.357 1.00 90.94 88 GLN A O 1
ATOM 727 N N . MET A 1 89 ? -1.916 11.214 -9.029 1.00 93.31 89 MET A N 1
ATOM 728 C CA . MET A 1 89 ? -1.178 10.495 -7.991 1.00 93.31 89 MET A CA 1
ATOM 729 C C . MET A 1 89 ? -0.004 9.723 -8.601 1.00 93.31 89 MET A C 1
ATOM 731 O O . MET A 1 89 ? -0.132 9.117 -9.668 1.00 93.31 89 MET A O 1
ATOM 735 N N . ALA A 1 90 ? 1.123 9.666 -7.896 1.00 94.62 90 ALA A N 1
ATOM 736 C CA . ALA A 1 90 ? 2.202 8.763 -8.265 1.00 94.62 90 ALA A CA 1
ATOM 737 C C . ALA A 1 90 ? 1.733 7.299 -8.159 1.00 94.62 90 ALA A C 1
ATOM 739 O O . ALA A 1 90 ? 0.945 6.938 -7.281 1.00 94.62 90 ALA A O 1
ATOM 740 N N . VAL A 1 91 ? 2.223 6.430 -9.049 1.00 95.00 91 VAL A N 1
ATOM 741 C CA . VAL A 1 91 ? 1.857 4.996 -9.067 1.00 95.00 91 VAL A CA 1
ATOM 742 C C . VAL A 1 91 ? 2.158 4.331 -7.723 1.00 95.00 91 VAL A C 1
ATOM 744 O O . VAL A 1 91 ? 1.375 3.511 -7.242 1.00 95.00 91 VAL A O 1
ATOM 747 N N . ILE A 1 92 ? 3.265 4.724 -7.094 1.00 95.62 92 ILE A N 1
ATOM 748 C CA . ILE A 1 92 ? 3.680 4.247 -5.777 1.00 95.62 92 ILE A CA 1
ATOM 749 C C . ILE A 1 92 ? 2.657 4.606 -4.689 1.00 95.62 92 ILE A C 1
ATOM 751 O O . ILE A 1 92 ? 2.225 3.723 -3.952 1.00 95.62 92 ILE A O 1
ATOM 755 N N . VAL A 1 93 ? 2.173 5.852 -4.659 1.00 96.75 93 VAL A N 1
ATOM 756 C CA . VAL A 1 93 ? 1.162 6.328 -3.699 1.00 96.75 93 VAL A CA 1
ATOM 757 C C . VAL A 1 93 ? -0.140 5.554 -3.859 1.00 96.75 93 VAL A C 1
ATOM 759 O O . VAL A 1 93 ? -0.699 5.064 -2.881 1.00 96.75 93 VAL A O 1
ATOM 762 N N . ARG A 1 94 ? -0.606 5.370 -5.099 1.00 96.44 94 ARG A N 1
ATOM 763 C CA . ARG A 1 94 ? -1.819 4.582 -5.366 1.00 96.44 94 ARG A CA 1
ATOM 764 C C . ARG A 1 94 ? -1.662 3.129 -4.938 1.00 96.44 94 ARG A C 1
ATOM 766 O O . ARG A 1 94 ? -2.599 2.537 -4.418 1.00 96.44 94 ARG A O 1
ATOM 773 N N . THR A 1 95 ? -0.481 2.557 -5.147 1.00 97.06 95 THR A N 1
ATOM 774 C CA . THR A 1 95 ? -0.170 1.180 -4.746 1.00 97.06 95 THR A CA 1
ATOM 775 C C . THR A 1 95 ? -0.193 1.023 -3.228 1.00 97.06 95 THR A C 1
ATOM 777 O O . THR A 1 95 ? -0.814 0.089 -2.728 1.00 97.06 95 THR A O 1
ATOM 780 N N . LEU A 1 96 ? 0.417 1.959 -2.496 1.00 97.81 96 LEU A N 1
ATOM 781 C CA . LEU A 1 96 ? 0.418 1.967 -1.033 1.00 97.81 96 LEU A CA 1
ATOM 782 C C . LEU A 1 96 ? -0.990 2.157 -0.461 1.00 97.81 96 LEU A C 1
ATOM 784 O O . LEU A 1 96 ? -1.375 1.422 0.439 1.00 97.81 96 LEU A O 1
ATOM 788 N N . LEU A 1 97 ? -1.792 3.066 -1.023 1.00 98.12 97 LEU A N 1
ATOM 789 C CA . LEU A 1 97 ? -3.182 3.258 -0.599 1.00 98.12 97 LEU A CA 1
ATOM 790 C C . LEU A 1 97 ? -4.050 2.015 -0.838 1.00 98.12 97 LEU A C 1
ATOM 792 O O . LEU A 1 97 ? -4.856 1.665 0.018 1.00 98.12 97 LEU A O 1
ATOM 796 N N . ARG A 1 98 ? -3.877 1.323 -1.973 1.00 98.31 98 ARG A N 1
ATOM 797 C CA . ARG A 1 98 ? -4.593 0.066 -2.255 1.00 98.31 98 ARG A CA 1
ATOM 798 C C . ARG A 1 98 ? -4.263 -1.011 -1.228 1.00 98.31 98 ARG A C 1
ATOM 800 O O . ARG A 1 98 ? -5.167 -1.671 -0.734 1.00 98.31 98 ARG A O 1
ATOM 807 N N . LEU A 1 99 ? -2.975 -1.182 -0.936 1.00 98.12 99 LEU A N 1
ATOM 808 C CA . LEU A 1 99 ? -2.492 -2.141 0.052 1.00 98.12 99 LEU A CA 1
ATOM 809 C C . LEU A 1 99 ? -3.026 -1.816 1.456 1.00 98.12 99 LEU A C 1
ATOM 811 O O . LEU A 1 99 ? -3.569 -2.695 2.118 1.00 98.12 99 LEU A O 1
ATOM 815 N N . ALA A 1 100 ? -2.952 -0.545 1.859 1.00 97.94 100 ALA A N 1
ATOM 816 C CA . ALA A 1 100 ? -3.453 -0.072 3.145 1.00 97.94 100 ALA A CA 1
ATOM 817 C C . ALA A 1 100 ? -4.950 -0.329 3.318 1.00 97.94 100 ALA A C 1
ATOM 819 O O . ALA A 1 100 ? -5.355 -0.931 4.306 1.00 97.94 100 ALA A O 1
ATOM 820 N N . ILE A 1 101 ? -5.766 0.088 2.347 1.00 98.00 101 ILE A N 1
ATOM 821 C CA . ILE A 1 101 ? -7.220 -0.099 2.401 1.00 98.00 101 ILE A CA 1
ATOM 822 C C . ILE A 1 101 ? -7.572 -1.589 2.404 1.00 98.00 101 ILE A C 1
ATOM 824 O O . ILE A 1 101 ? -8.431 -2.004 3.172 1.00 98.00 101 ILE A O 1
ATOM 828 N N . PHE A 1 102 ? -6.890 -2.405 1.596 1.00 97.94 102 PHE A N 1
ATOM 829 C CA . PHE A 1 102 ? -7.126 -3.846 1.578 1.00 97.94 102 PHE A CA 1
ATOM 830 C C . PHE A 1 102 ? -6.838 -4.509 2.936 1.00 97.94 102 PHE A C 1
ATOM 832 O O . PHE A 1 102 ? -7.660 -5.280 3.427 1.00 97.94 102 PHE A O 1
ATOM 839 N N . GLU A 1 103 ? -5.699 -4.211 3.568 1.00 96.69 103 GLU A N 1
ATOM 840 C CA . GLU A 1 103 ? -5.403 -4.750 4.903 1.00 96.69 103 GLU A CA 1
ATOM 841 C C . GLU A 1 103 ? -6.375 -4.220 5.957 1.00 96.69 103 GLU A C 1
ATOM 843 O O . GLU A 1 103 ? -6.879 -5.002 6.752 1.00 96.69 103 GLU A O 1
ATOM 848 N N . LEU A 1 104 ? -6.725 -2.930 5.924 1.00 95.81 104 LEU A N 1
ATOM 849 C CA . LEU A 1 104 ? -7.712 -2.359 6.847 1.00 95.81 104 LEU A CA 1
ATOM 850 C C . LEU A 1 104 ? -9.097 -3.026 6.747 1.00 95.81 104 LEU A C 1
ATOM 852 O O . LEU A 1 104 ? -9.871 -2.958 7.696 1.00 95.81 104 LEU A O 1
ATOM 856 N N . GLN A 1 105 ? -9.420 -3.645 5.609 1.00 94.06 105 GLN A N 1
ATOM 857 C CA . GLN A 1 105 ? -10.667 -4.387 5.400 1.00 94.06 105 GLN A CA 1
ATOM 858 C C . GLN A 1 105 ? -10.597 -5.855 5.829 1.00 94.06 105 GLN A C 1
ATOM 860 O O . GLN A 1 105 ? -11.643 -6.459 6.056 1.00 94.06 105 GLN A O 1
ATOM 865 N N . THR A 1 106 ? -9.406 -6.457 5.851 1.00 92.50 106 THR A N 1
ATOM 866 C CA . THR A 1 106 ? -9.260 -7.923 5.887 1.00 92.50 106 THR A CA 1
ATOM 867 C C . THR A 1 106 ? -8.397 -8.446 7.023 1.00 92.50 106 THR A C 1
ATOM 869 O O . THR A 1 106 ? -8.501 -9.626 7.352 1.00 92.50 106 THR A O 1
ATOM 872 N N . ASP A 1 107 ? -7.543 -7.607 7.600 1.00 87.38 107 ASP A N 1
ATOM 873 C CA . ASP A 1 107 ? -6.582 -7.997 8.622 1.00 87.38 107 ASP A CA 1
ATOM 874 C C . ASP A 1 107 ? -7.090 -7.613 10.022 1.00 87.38 107 ASP A C 1
ATOM 876 O O . ASP A 1 107 ? -7.794 -6.621 10.208 1.00 87.38 107 ASP A O 1
ATOM 880 N N . GLU A 1 108 ? -6.707 -8.397 11.028 1.00 86.94 108 GLU A N 1
ATOM 881 C CA . GLU A 1 108 ? -7.043 -8.150 12.438 1.00 86.94 108 GLU A CA 1
ATOM 882 C C . GLU A 1 108 ? -6.063 -7.162 13.096 1.00 86.94 108 GLU A C 1
ATOM 884 O O . GLU A 1 108 ? -6.236 -6.770 14.255 1.00 86.94 108 GLU A O 1
ATOM 889 N N . VAL A 1 109 ? -5.013 -6.747 12.373 1.00 88.56 109 VAL A N 1
ATOM 890 C CA . VAL A 1 109 ? -4.053 -5.752 12.861 1.00 88.56 109 VAL A CA 1
ATOM 891 C C . VAL A 1 109 ? -4.778 -4.424 13.129 1.00 88.56 109 VAL A C 1
ATOM 893 O O . VAL A 1 109 ? -5.413 -3.874 12.228 1.00 88.56 109 VAL A O 1
ATOM 896 N N . PRO A 1 110 ? -4.636 -3.839 14.336 1.00 91.50 110 PRO A N 1
ATOM 897 C CA . PRO A 1 110 ? -5.266 -2.569 14.667 1.00 91.50 110 PRO A CA 1
ATOM 898 C C . PRO A 1 110 ? -4.968 -1.476 13.637 1.00 91.50 110 PRO A C 1
ATOM 900 O O . PRO A 1 110 ? -3.806 -1.206 13.321 1.00 91.50 110 PRO A O 1
ATOM 903 N N . ALA A 1 111 ? -6.014 -0.790 13.176 1.00 93.19 111 ALA A N 1
ATOM 904 C CA . ALA A 1 111 ? -5.919 0.224 12.129 1.00 93.19 111 ALA A CA 1
ATOM 905 C C . ALA A 1 111 ? -4.825 1.292 12.354 1.00 93.19 111 ALA A C 1
ATOM 907 O O . ALA A 1 111 ? -4.093 1.566 11.404 1.00 93.19 111 ALA A O 1
ATOM 908 N N . PRO A 1 112 ? -4.601 1.841 13.572 1.00 93.88 112 PRO A N 1
ATOM 909 C CA . PRO A 1 112 ? -3.511 2.795 13.793 1.00 93.88 112 PRO A CA 1
ATOM 910 C C . PRO A 1 112 ? -2.119 2.223 13.490 1.00 93.88 112 PRO A C 1
ATOM 912 O O . PRO A 1 112 ? -1.245 2.948 13.030 1.00 93.88 112 PRO A O 1
ATOM 915 N N . ILE A 1 113 ? -1.911 0.922 13.727 1.00 93.69 113 ILE A N 1
ATOM 916 C CA . ILE A 1 113 ? -0.644 0.246 13.425 1.00 93.69 113 ILE A CA 1
ATOM 917 C C . ILE A 1 113 ? -0.481 0.111 11.911 1.00 93.69 113 ILE A C 1
ATOM 919 O O . ILE A 1 113 ? 0.579 0.439 11.389 1.00 93.69 113 ILE A O 1
ATOM 923 N N . LEU A 1 114 ? -1.522 -0.332 11.196 1.00 94.81 114 LEU A N 1
ATOM 924 C CA . LEU A 1 114 ? -1.480 -0.426 9.733 1.00 94.81 114 LEU A CA 1
ATOM 925 C C . LEU A 1 114 ? -1.226 0.940 9.088 1.00 94.81 114 LEU A C 1
ATOM 927 O O . LEU A 1 114 ? -0.369 1.057 8.216 1.00 94.81 114 LEU A O 1
ATOM 931 N N . ILE A 1 115 ? -1.921 1.981 9.543 1.00 96.00 115 ILE A N 1
ATOM 932 C CA . ILE A 1 115 ? -1.758 3.342 9.023 1.00 96.00 115 ILE A CA 1
ATOM 933 C C . ILE A 1 115 ? -0.324 3.844 9.247 1.00 96.00 115 ILE A C 1
ATOM 935 O O . ILE A 1 115 ? 0.300 4.302 8.289 1.00 96.00 115 ILE A O 1
ATOM 939 N N . ASP A 1 116 ? 0.228 3.691 10.459 1.00 96.12 116 ASP A N 1
ATOM 940 C CA . ASP A 1 116 ? 1.624 4.045 10.763 1.00 96.12 116 ASP A CA 1
ATOM 941 C C . ASP A 1 116 ? 2.601 3.336 9.799 1.00 96.12 116 ASP A C 1
ATOM 943 O O . ASP A 1 116 ? 3.499 3.965 9.239 1.00 96.12 116 ASP A O 1
ATOM 947 N N . GLU A 1 117 ? 2.403 2.042 9.540 1.00 95.94 117 GLU A N 1
ATOM 948 C CA . GLU A 1 117 ? 3.248 1.248 8.637 1.00 95.94 117 GLU A CA 1
ATOM 949 C C . GLU A 1 117 ? 3.220 1.766 7.190 1.00 95.94 117 GLU A C 1
ATOM 951 O O . GLU A 1 117 ? 4.262 1.896 6.539 1.00 95.94 117 GLU A O 1
ATOM 956 N N . TYR A 1 118 ? 2.037 2.118 6.683 1.00 97.19 118 TYR A N 1
ATOM 957 C CA . TYR A 1 118 ? 1.887 2.668 5.336 1.00 97.19 118 TYR A CA 1
ATOM 958 C C . TYR A 1 118 ? 2.391 4.109 5.214 1.00 97.19 118 TYR A C 1
ATOM 960 O O . TYR A 1 118 ? 2.883 4.499 4.149 1.00 97.19 118 TYR A O 1
ATOM 968 N N . ILE A 1 119 ? 2.354 4.884 6.298 1.00 97.38 119 ILE A N 1
ATOM 969 C CA . ILE A 1 119 ? 2.995 6.200 6.379 1.00 97.38 119 ILE A CA 1
ATOM 970 C C . ILE A 1 119 ? 4.516 6.070 6.280 1.00 97.38 119 ILE A C 1
ATOM 972 O O . ILE A 1 119 ? 5.135 6.796 5.499 1.00 97.38 119 ILE A O 1
ATOM 976 N N . GLU A 1 120 ? 5.125 5.134 7.012 1.00 96.31 120 GLU A N 1
ATOM 977 C CA . GLU A 1 120 ? 6.573 4.897 6.941 1.00 96.31 120 GLU A CA 1
ATOM 978 C C . GLU A 1 120 ? 7.006 4.442 5.539 1.00 96.31 120 GLU A C 1
ATOM 980 O O . GLU A 1 120 ? 7.990 4.952 4.995 1.00 96.31 120 GLU A O 1
ATOM 985 N N . LEU A 1 121 ? 6.244 3.547 4.898 1.00 96.50 121 LEU A N 1
ATOM 986 C CA . LEU A 1 121 ? 6.507 3.145 3.511 1.00 96.50 121 LEU A CA 1
ATOM 987 C C . LEU A 1 121 ? 6.356 4.316 2.531 1.00 96.50 121 LEU A C 1
ATOM 989 O O . LEU A 1 121 ? 7.192 4.481 1.643 1.00 96.50 121 LEU A O 1
ATOM 993 N N . THR A 1 122 ? 5.338 5.160 2.704 1.00 97.38 122 THR A N 1
ATOM 994 C CA . THR A 1 122 ? 5.150 6.360 1.871 1.00 97.38 122 THR A CA 1
ATOM 995 C C . THR A 1 122 ? 6.340 7.303 2.005 1.00 97.38 122 THR A C 1
ATOM 997 O O . THR A 1 122 ? 6.912 7.722 0.997 1.00 97.38 122 THR A O 1
ATOM 1000 N N . ARG A 1 123 ? 6.781 7.568 3.240 1.00 96.69 123 ARG A N 1
ATOM 1001 C CA . ARG A 1 123 ? 7.959 8.400 3.506 1.00 96.69 123 ARG A CA 1
ATOM 1002 C C . ARG A 1 123 ? 9.211 7.838 2.842 1.00 96.69 123 ARG A C 1
ATOM 1004 O O . ARG A 1 123 ? 9.987 8.596 2.268 1.00 96.69 123 ARG A O 1
ATOM 1011 N N . LYS A 1 124 ? 9.401 6.518 2.909 1.00 95.75 124 LYS A N 1
ATOM 1012 C CA . LYS A 1 124 ? 10.563 5.830 2.333 1.00 95.75 124 LYS A CA 1
ATOM 1013 C C . LYS A 1 124 ? 10.598 5.893 0.801 1.00 95.75 124 LYS A C 1
ATOM 1015 O O . LYS A 1 124 ? 11.690 5.983 0.246 1.00 95.75 124 LYS A O 1
ATOM 1020 N N . TYR A 1 125 ? 9.449 5.812 0.128 1.00 95.50 125 TYR A N 1
ATOM 1021 C CA . TYR A 1 125 ? 9.395 5.589 -1.323 1.00 95.50 125 TYR A CA 1
ATOM 1022 C C . TYR A 1 125 ? 8.911 6.761 -2.173 1.00 95.50 125 TYR A C 1
ATOM 1024 O O . TYR A 1 125 ? 9.259 6.810 -3.350 1.00 95.50 125 TYR A O 1
ATOM 1032 N N . ASP A 1 126 ? 8.126 7.677 -1.612 1.00 95.19 126 ASP A N 1
ATOM 1033 C CA . ASP A 1 126 ? 7.593 8.836 -2.341 1.00 95.19 126 ASP A CA 1
ATOM 1034 C C . ASP A 1 126 ? 7.965 10.170 -1.672 1.00 95.19 126 ASP A C 1
ATOM 1036 O O . ASP A 1 126 ? 8.086 11.190 -2.343 1.00 95.19 126 ASP A O 1
ATOM 1040 N N . GLY A 1 127 ? 8.245 10.149 -0.364 1.00 93.06 127 GLY A N 1
ATOM 1041 C CA . GLY A 1 127 ? 8.774 11.287 0.388 1.00 93.06 127 GLY A CA 1
ATOM 1042 C C . GLY A 1 127 ? 7.766 11.926 1.342 1.00 93.06 127 GLY A C 1
ATOM 1043 O O . GLY A 1 127 ? 6.616 11.504 1.460 1.00 93.06 127 GLY A O 1
ATOM 1044 N N . GLU A 1 128 ? 8.222 12.951 2.066 1.00 92.25 128 GLU A N 1
ATOM 1045 C CA . GLU A 1 128 ? 7.454 13.574 3.157 1.00 92.25 128 GLU A CA 1
ATOM 1046 C C . GLU A 1 128 ? 6.205 14.320 2.658 1.00 92.25 128 GLU A C 1
ATOM 1048 O O . GLU A 1 128 ? 5.187 14.343 3.346 1.00 92.25 128 GLU A O 1
ATOM 1053 N N . GLU A 1 129 ? 6.240 14.881 1.444 1.00 90.31 129 GLU A N 1
ATOM 1054 C CA . GLU A 1 129 ? 5.104 15.619 0.869 1.00 90.31 129 GLU A CA 1
ATOM 1055 C C . GLU A 1 129 ? 3.861 14.729 0.695 1.00 90.31 129 GLU A C 1
ATOM 1057 O O . GLU A 1 129 ? 2.733 15.170 0.927 1.00 90.31 129 GLU A O 1
ATOM 1062 N N . SER A 1 130 ? 4.061 13.448 0.375 1.00 95.50 130 SER A N 1
ATOM 1063 C CA . SER A 1 130 ? 2.976 12.487 0.161 1.00 95.50 130 SER A CA 1
ATOM 1064 C C . SER A 1 130 ? 2.451 11.849 1.441 1.00 95.50 130 SER A C 1
ATOM 1066 O O . SER A 1 130 ? 1.327 11.344 1.449 1.00 95.50 130 SER A O 1
ATOM 1068 N N . VAL A 1 131 ? 3.202 11.913 2.546 1.00 97.19 131 VAL A N 1
ATOM 1069 C CA . VAL A 1 131 ? 2.774 11.375 3.848 1.00 97.19 131 VAL A CA 1
ATOM 1070 C C . VAL A 1 131 ? 1.484 12.043 4.318 1.00 97.19 131 VAL A C 1
ATOM 1072 O O . VAL A 1 131 ? 0.538 11.355 4.702 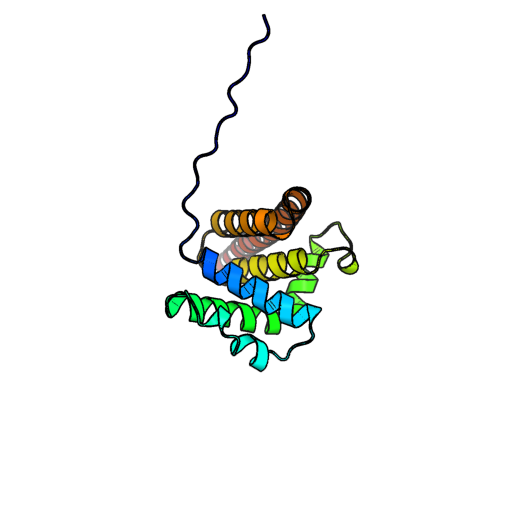1.00 97.19 131 VAL A O 1
ATOM 1075 N N . ALA A 1 132 ? 1.417 13.375 4.249 1.00 94.94 132 ALA A N 1
ATOM 1076 C CA . ALA A 1 132 ? 0.237 14.122 4.683 1.00 94.94 132 ALA A CA 1
ATOM 1077 C C . ALA A 1 132 ? -1.004 13.756 3.855 1.00 94.94 132 ALA A C 1
ATOM 1079 O O . ALA A 1 132 ? -2.104 13.631 4.397 1.00 94.94 132 ALA A O 1
ATOM 1080 N N . PHE A 1 133 ? -0.820 13.548 2.549 1.00 95.62 133 PHE A N 1
ATOM 1081 C CA . PHE A 1 133 ? -1.887 13.130 1.650 1.00 95.62 133 PHE A CA 1
ATOM 1082 C C . PHE A 1 133 ? -2.376 11.710 1.963 1.00 95.62 133 PHE A C 1
ATOM 1084 O O . PHE A 1 133 ? -3.576 11.513 2.145 1.00 95.62 133 PHE A O 1
ATOM 1091 N N . VAL A 1 134 ? -1.464 10.738 2.073 1.00 97.38 134 VAL A N 1
ATOM 1092 C CA . VAL A 1 134 ? -1.810 9.342 2.381 1.00 97.38 134 VAL A CA 1
ATOM 1093 C C . VAL A 1 134 ? -2.525 9.244 3.724 1.00 97.38 134 VAL A C 1
ATOM 1095 O O . VAL A 1 134 ? -3.594 8.641 3.791 1.00 97.38 134 VAL A O 1
ATOM 1098 N N . ASN A 1 135 ? -2.004 9.903 4.763 1.00 96.75 135 ASN A N 1
ATOM 1099 C CA . ASN A 1 135 ? -2.642 9.919 6.077 1.00 96.75 135 ASN A CA 1
ATOM 1100 C C . ASN A 1 135 ? -4.071 10.480 6.006 1.00 96.75 135 ASN A C 1
ATOM 1102 O O . ASN A 1 135 ? -5.002 9.871 6.519 1.00 96.75 135 ASN A O 1
ATOM 1106 N N . ALA A 1 136 ? -4.274 11.600 5.302 1.00 95.69 136 ALA A 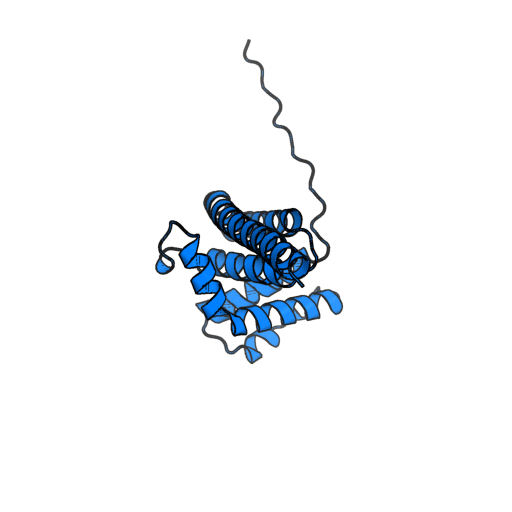N 1
ATOM 1107 C CA . ALA A 1 136 ? -5.599 12.201 5.166 1.00 95.69 136 ALA A CA 1
ATOM 1108 C C . ALA A 1 136 ? -6.614 11.283 4.460 1.00 95.69 136 ALA A C 1
ATOM 1110 O O . ALA A 1 136 ? -7.788 11.278 4.836 1.00 95.69 136 ALA A O 1
ATOM 1111 N N . VAL A 1 137 ? -6.180 10.517 3.450 1.00 97.19 137 VAL A N 1
ATOM 1112 C CA . VAL A 1 137 ? -7.035 9.546 2.745 1.00 97.19 137 VAL A CA 1
ATOM 1113 C C . VAL A 1 137 ? -7.409 8.383 3.662 1.00 97.19 137 VAL A C 1
ATOM 1115 O O . VAL A 1 137 ? -8.586 8.037 3.739 1.00 97.19 137 VAL A O 1
ATOM 1118 N N . LEU A 1 138 ? -6.436 7.804 4.373 1.00 97.25 138 LEU A N 1
ATOM 1119 C CA . LEU A 1 138 ? -6.675 6.665 5.264 1.00 97.25 138 LEU A CA 1
ATOM 1120 C C . LEU A 1 138 ? -7.543 7.051 6.467 1.00 97.25 138 LEU A C 1
ATOM 1122 O O . LEU A 1 138 ? -8.488 6.333 6.781 1.00 97.25 138 LEU A O 1
ATOM 1126 N N . ASP A 1 139 ? -7.309 8.221 7.064 1.00 95.62 139 ASP A N 1
ATOM 1127 C CA . ASP A 1 139 ? -8.139 8.748 8.152 1.00 95.62 139 ASP A CA 1
ATOM 1128 C C . ASP A 1 139 ? -9.591 8.979 7.702 1.00 95.62 139 ASP A C 1
ATOM 1130 O O . ASP A 1 139 ? -10.539 8.738 8.452 1.00 95.62 139 ASP A O 1
ATOM 1134 N N . ALA A 1 140 ? -9.788 9.493 6.482 1.00 95.44 140 ALA A N 1
ATOM 1135 C CA . ALA A 1 140 ? -11.122 9.703 5.926 1.00 95.44 140 ALA A CA 1
ATOM 1136 C C . ALA A 1 140 ? -11.843 8.377 5.664 1.00 95.44 140 ALA A C 1
ATOM 1138 O O . ALA A 1 140 ? -12.998 8.239 6.064 1.00 95.44 140 ALA A O 1
ATOM 1139 N N . TRP A 1 141 ? -11.145 7.409 5.068 1.00 95.81 141 TRP A N 1
ATOM 1140 C CA . TRP A 1 141 ? -11.666 6.064 4.842 1.00 95.81 141 TRP A CA 1
ATOM 1141 C C . TRP A 1 141 ? -12.049 5.383 6.166 1.00 95.81 141 TRP A C 1
ATOM 1143 O O . TRP A 1 141 ? -13.162 4.875 6.299 1.00 95.81 141 TRP A O 1
ATOM 1153 N N . GLN A 1 142 ? -11.170 5.442 7.174 1.00 93.69 142 GLN A N 1
ATOM 1154 C CA . GLN A 1 142 ? -11.380 4.791 8.468 1.00 93.69 142 GLN A CA 1
ATOM 1155 C C . GLN A 1 142 ? -12.594 5.362 9.207 1.00 93.69 142 GLN A C 1
ATOM 1157 O O . GLN A 1 142 ? -13.405 4.598 9.724 1.00 93.69 142 GLN A O 1
ATOM 1162 N N . ARG A 1 143 ? -12.749 6.694 9.247 1.00 92.38 143 ARG A N 1
ATOM 1163 C CA . ARG A 1 143 ? -13.901 7.331 9.910 1.00 92.38 143 ARG A CA 1
ATOM 1164 C C . ARG A 1 143 ? -15.234 6.890 9.314 1.00 92.38 143 ARG A C 1
ATOM 1166 O O . ARG A 1 143 ? -16.171 6.643 10.064 1.00 92.38 143 ARG A O 1
ATOM 1173 N N . GLU A 1 144 ? -15.315 6.793 7.989 1.00 91.81 144 GLU A N 1
ATOM 1174 C CA . GLU A 1 144 ? -16.536 6.348 7.311 1.00 91.81 144 GLU A CA 1
ATOM 1175 C C . GLU A 1 144 ? -16.867 4.887 7.640 1.00 91.81 144 GLU A C 1
ATOM 1177 O O . GLU A 1 144 ? -18.017 4.563 7.932 1.00 91.81 144 GLU A O 1
ATOM 1182 N N . HIS A 1 145 ? -15.855 4.015 7.668 1.00 89.06 145 HIS A N 1
ATOM 1183 C CA . HIS A 1 145 ? -16.058 2.588 7.917 1.00 89.06 145 HIS A CA 1
ATOM 1184 C C . HIS A 1 145 ? -16.389 2.281 9.382 1.00 89.06 145 HIS A C 1
ATOM 1186 O O . HIS A 1 145 ? -17.231 1.425 9.638 1.00 89.06 145 HIS A O 1
ATOM 1192 N N . VAL A 1 146 ? -15.809 3.008 10.343 1.00 83.31 146 VAL A N 1
ATOM 1193 C CA . VAL A 1 146 ? -16.182 2.882 11.764 1.00 83.31 146 VAL A CA 1
ATOM 1194 C C . VAL A 1 146 ? -17.627 3.339 11.988 1.00 83.31 146 VAL A C 1
ATOM 1196 O O . VAL A 1 146 ? -18.412 2.603 12.582 1.00 83.31 146 VAL A O 1
ATOM 1199 N N . ALA A 1 147 ? -18.018 4.494 11.438 1.00 77.38 147 ALA A N 1
ATOM 1200 C CA . ALA A 1 147 ? -19.382 5.009 11.578 1.00 77.38 147 ALA A CA 1
ATOM 1201 C C . ALA A 1 147 ? -20.439 4.066 10.969 1.00 77.38 147 ALA A C 1
ATOM 1203 O O . ALA A 1 147 ? -21.532 3.912 11.514 1.00 77.38 147 ALA A O 1
ATOM 1204 N N . ALA A 1 148 ? -20.114 3.396 9.858 1.00 74.56 148 ALA A N 1
ATOM 1205 C CA . ALA A 1 148 ? -20.997 2.409 9.241 1.00 74.56 148 ALA A CA 1
ATOM 1206 C C . ALA A 1 148 ? -21.214 1.160 10.119 1.00 74.56 148 ALA A C 1
ATOM 1208 O O . ALA A 1 148 ? -22.309 0.599 10.096 1.00 74.56 148 ALA A O 1
ATOM 1209 N N . MET A 1 149 ? -20.208 0.731 10.893 1.00 69.50 149 MET A N 1
ATOM 1210 C CA . MET A 1 149 ? -20.318 -0.409 11.817 1.00 69.50 149 MET A CA 1
ATOM 1211 C C . MET A 1 149 ? -21.139 -0.064 13.069 1.00 69.50 149 MET A C 1
ATOM 1213 O O . MET A 1 149 ? -21.926 -0.888 13.541 1.00 69.50 149 MET A O 1
ATOM 1217 N N . GLU A 1 150 ? -21.006 1.162 13.577 1.00 69.12 150 GLU A N 1
ATOM 1218 C CA . GLU A 1 150 ? -21.784 1.653 14.723 1.00 69.12 150 GLU A CA 1
ATOM 1219 C C . GLU A 1 150 ? -23.272 1.814 14.359 1.00 69.12 150 GLU A C 1
ATOM 1221 O O . GLU A 1 150 ? -24.138 1.279 15.051 1.00 69.12 150 GLU A O 1
ATOM 1226 N N . GLY A 1 151 ? -23.589 2.419 13.206 1.00 61.69 151 GLY A N 1
ATOM 1227 C CA . GLY A 1 151 ? -24.980 2.593 12.754 1.00 61.69 151 GLY A CA 1
ATOM 1228 C C . GLY A 1 151 ? -25.711 1.288 12.385 1.00 61.69 151 GLY A C 1
ATOM 1229 O O . GLY A 1 151 ? -26.939 1.209 12.468 1.00 61.69 151 GLY A O 1
ATOM 1230 N N . GLN A 1 152 ? -24.977 0.236 12.005 1.00 59.00 152 GLN A N 1
ATOM 1231 C CA . GLN A 1 152 ? -25.545 -1.103 11.776 1.00 59.00 152 GLN A CA 1
ATOM 1232 C C . GLN A 1 152 ? -25.827 -1.855 13.083 1.00 59.00 152 GLN A C 1
ATOM 1234 O O . GLN A 1 152 ? -26.733 -2.683 13.130 1.00 59.00 152 GLN A O 1
ATOM 1239 N N . SER A 1 153 ? -25.092 -1.550 14.154 1.00 58.25 153 SER A N 1
ATOM 1240 C CA . SER A 1 153 ? -25.300 -2.175 15.465 1.00 58.25 153 SER A CA 1
ATOM 1241 C C . SER A 1 153 ? -26.561 -1.631 16.150 1.00 58.25 153 SER A C 1
ATOM 1243 O O . SER A 1 153 ? -27.365 -2.406 16.662 1.00 58.25 153 SER A O 1
ATOM 1245 N N . GLU A 1 154 ? -26.810 -0.319 16.059 1.00 57.62 154 GLU A N 1
ATOM 1246 C CA . GLU A 1 154 ? -28.005 0.322 16.638 1.00 57.62 154 GLU A CA 1
ATOM 1247 C C . GLU A 1 154 ? -29.315 -0.050 15.911 1.00 57.62 154 GLU A C 1
ATOM 1249 O O . GLU A 1 154 ? -30.382 -0.131 16.528 1.00 57.62 154 GLU A O 1
ATOM 1254 N N . SER A 1 155 ? -29.251 -0.315 14.601 1.00 57.25 155 SER A N 1
ATOM 1255 C CA . SER A 1 155 ? -30.414 -0.735 13.800 1.00 57.25 155 SER A CA 1
ATOM 1256 C C . SER A 1 155 ? -30.784 -2.210 13.997 1.00 57.25 155 SER A C 1
ATOM 1258 O O . SER A 1 155 ? -31.965 -2.545 13.972 1.00 57.25 155 SER A O 1
ATOM 1260 N N . ASN A 1 156 ? -29.812 -3.087 14.265 1.00 55.94 156 ASN A N 1
ATOM 1261 C CA . ASN A 1 156 ? -30.082 -4.504 14.533 1.00 55.94 156 ASN A CA 1
ATOM 1262 C C . ASN A 1 156 ? -30.659 -4.749 15.942 1.00 55.94 156 ASN A C 1
ATOM 1264 O O . ASN A 1 156 ? -31.480 -5.647 16.126 1.00 55.94 156 ASN A O 1
ATOM 1268 N N . GLU A 1 157 ? -30.265 -3.957 16.947 1.00 57.31 157 GLU A N 1
ATOM 1269 C CA . GLU A 1 157 ? -30.819 -4.077 18.306 1.00 57.31 157 GLU A CA 1
ATOM 1270 C C . GLU A 1 157 ? -32.281 -3.618 18.384 1.00 57.31 157 GLU A C 1
ATOM 1272 O O . GLU A 1 157 ? -33.090 -4.240 19.078 1.00 57.31 157 GLU A O 1
ATOM 1277 N N . SER A 1 158 ? -32.639 -2.573 17.633 1.00 56.19 158 SER A N 1
ATOM 1278 C CA . SER A 1 158 ? -33.993 -2.011 17.614 1.00 56.19 158 SER A CA 1
ATOM 1279 C C . SER A 1 158 ? -35.017 -2.909 16.907 1.00 56.19 158 SER A C 1
ATOM 1281 O O . SER A 1 158 ? -36.171 -2.937 17.332 1.00 56.19 158 SER A O 1
ATOM 1283 N N . ASP A 1 159 ? -34.603 -3.702 15.916 1.00 54.41 159 ASP A N 1
ATOM 1284 C CA . ASP A 1 159 ? -35.470 -4.691 15.252 1.00 54.41 159 ASP A CA 1
ATOM 1285 C C . ASP A 1 159 ? -35.641 -5.975 16.097 1.00 54.41 159 ASP A C 1
ATOM 1287 O O . ASP A 1 159 ? -36.695 -6.609 16.080 1.00 54.41 159 ASP A O 1
ATOM 1291 N N . SER A 1 160 ? -34.645 -6.333 16.925 1.00 52.84 160 SER A N 1
ATOM 1292 C CA . SER A 1 160 ? -34.743 -7.492 17.832 1.00 52.84 160 SER A CA 1
ATOM 1293 C C . SER A 1 160 ? -35.582 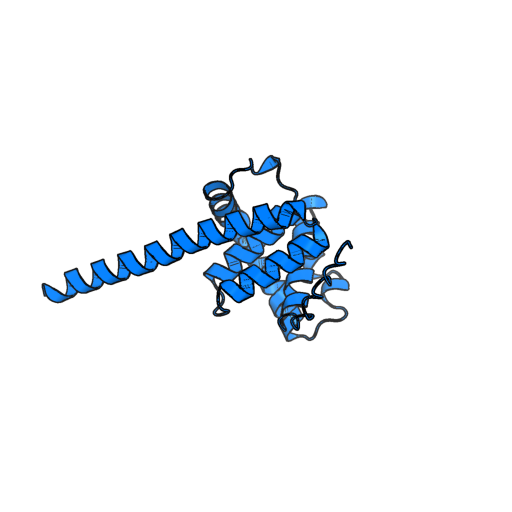-7.231 19.091 1.00 52.84 160 SER A C 1
ATOM 1295 O O . SER A 1 160 ? -36.150 -8.164 19.649 1.00 52.84 160 SER A O 1
ATOM 1297 N N . ALA A 1 161 ? -35.699 -5.972 19.530 1.00 57.38 161 ALA A N 1
ATOM 1298 C CA . ALA A 1 161 ? -36.481 -5.587 20.710 1.00 57.38 161 ALA A CA 1
ATOM 1299 C C . ALA A 1 161 ? -38.001 -5.479 20.447 1.00 57.38 161 ALA A C 1
ATOM 1301 O O . ALA A 1 161 ? -38.771 -5.239 21.379 1.00 57.38 161 ALA A O 1
ATOM 1302 N N . LEU A 1 162 ? -38.429 -5.628 19.187 1.00 54.09 162 LEU A N 1
ATOM 1303 C CA . LEU A 1 162 ? -39.827 -5.564 18.739 1.00 54.09 162 LEU A CA 1
ATOM 1304 C C . LEU A 1 162 ? -40.405 -6.932 18.304 1.00 54.09 162 LEU A C 1
ATOM 1306 O O . LEU A 1 162 ? -41.555 -6.975 17.860 1.00 54.09 162 LEU A O 1
ATOM 1310 N N . SER A 1 163 ? -39.653 -8.033 18.455 1.00 47.47 163 SER A N 1
ATOM 1311 C CA . SER A 1 163 ? -40.137 -9.430 18.352 1.00 47.47 163 SER A CA 1
ATOM 1312 C C . SER A 1 163 ? -40.211 -10.098 19.719 1.00 47.47 163 SER A C 1
ATOM 1314 O O . SER A 1 163 ? -41.153 -10.899 19.916 1.00 47.47 163 SER A O 1
#

Sequence (163 aa):
MTADQPQRKRGHKSSHPLSHAREIAMQSLYQLEIKAHKMDEVLRFGWLNQDLEPAKRDYARYLVQQVNQNRGALDVAIKVHARLHYSQMAVIVRTLLRLAIFELQTDEVPAPILIDEYIELTRKYDGEESVAFVNAVLDAWQREHVAAMEGQSESNESDSALS

Radius of gyration: 18.88 Å; chains: 1; bounding box: 61×53×42 Å

Foldseek 3Di:
DDDDDDDDPDPPDPQDPLLVLLLLLLVLLLCCVPVVDDLVVSLPDVVLVPPDDPVSSVSSNVLNVVLVVCVVVLLVLLCVQAPDPPVPDDPSLSSLSSSLVVCVVPPPPDNVSSLVSSLVSCCVPVRDVCSVRSSSSSVSSVVVVVVVVVVVVVVVVVVVVVD

Secondary structure (DSSP, 8-state):
----------------TTHHHHHHHHHHHHHHHHH---HHHHHT-GGGTSS--HHHHHHHHHHHHHHHHTHHHHHHHHHHH-SS-GGGS-HHHHHHHHHHHHHHHH--S-HHHHHHHHHHHHHHHT-HHHHHHHHHHHHHHHHHHHHHHHHHHHHHHHHHTT-